Protein AF-A0A3D9KJ38-F1 (afdb_monomer)

Radius of gyration: 16.87 Å; Cα contacts (8 Å, |Δi|>4): 287; chains: 1; bounding box: 35×34×62 Å

Secondary structure (DSSP, 8-state):
-PPPPP-----S---GGGGTT-EEEEEEE-TTS-EEEEEESSPPPPBTTTBPPSEEEEEEEEEEEEE-SS-EEEEEEEEEEE---EEEEETTTEEEEE-S---EEETTEE---EEEEETT--EEEEE---S--------TTS--

Structure (mmCIF, N/CA/C/O backbone):
data_AF-A0A3D9KJ38-F1
#
_entry.id   AF-A0A3D9KJ38-F1
#
loop_
_atom_site.group_PDB
_atom_site.id
_atom_site.type_symbol
_atom_site.label_atom_id
_atom_site.label_alt_id
_atom_site.label_comp_id
_atom_site.label_asym_id
_atom_site.label_entity_id
_atom_site.label_seq_id
_atom_site.pdbx_PDB_ins_code
_atom_site.Cartn_x
_atom_site.Cartn_y
_atom_site.Cartn_z
_atom_site.occupancy
_atom_site.B_iso_or_equiv
_atom_site.auth_seq_id
_atom_site.auth_comp_id
_atom_site.auth_asym_id
_atom_site.auth_atom_id
_atom_site.pdbx_PDB_model_num
ATOM 1 N N . MET A 1 1 ? 17.747 0.664 42.914 1.00 55.97 1 MET A N 1
ATOM 2 C CA . MET A 1 1 ? 16.766 -0.398 42.591 1.00 55.97 1 MET A CA 1
ATOM 3 C C . MET A 1 1 ? 15.729 0.176 41.637 1.00 55.97 1 MET A C 1
ATOM 5 O O . MET A 1 1 ? 15.008 1.081 42.032 1.00 55.97 1 MET A O 1
ATOM 9 N N . THR A 1 2 ? 15.676 -0.284 40.387 1.00 69.00 2 THR A N 1
ATOM 10 C CA . THR A 1 2 ? 14.702 0.202 39.393 1.00 69.00 2 THR A CA 1
ATOM 11 C C . THR A 1 2 ? 13.384 -0.546 39.576 1.00 69.00 2 THR A C 1
ATOM 13 O O . THR A 1 2 ? 13.344 -1.774 39.477 1.00 69.00 2 THR A O 1
ATOM 16 N N . ARG A 1 3 ? 12.307 0.176 39.897 1.00 73.25 3 ARG A N 1
ATOM 17 C CA . ARG A 1 3 ? 10.971 -0.398 40.101 1.00 73.25 3 ARG A CA 1
ATOM 18 C C . ARG A 1 3 ? 10.436 -0.864 38.742 1.00 73.25 3 ARG A C 1
ATOM 20 O O . ARG A 1 3 ? 10.310 -0.058 37.827 1.00 73.25 3 ARG A O 1
ATOM 27 N N . LYS A 1 4 ? 10.168 -2.163 38.589 1.00 81.19 4 LYS A N 1
ATOM 28 C CA . LYS A 1 4 ? 9.555 -2.712 37.371 1.00 81.19 4 LYS A CA 1
ATOM 29 C C . LYS A 1 4 ? 8.036 -2.571 37.471 1.00 81.19 4 LYS A C 1
ATOM 31 O O . LYS A 1 4 ? 7.436 -3.150 38.374 1.00 81.19 4 LYS A O 1
ATOM 36 N N . THR A 1 5 ? 7.433 -1.836 36.542 1.00 87.00 5 THR A N 1
ATOM 37 C CA . THR A 1 5 ? 5.974 -1.744 36.381 1.00 87.00 5 THR A CA 1
ATOM 38 C C . THR A 1 5 ? 5.540 -2.717 35.292 1.00 87.00 5 THR A C 1
ATOM 40 O O . THR A 1 5 ? 6.113 -2.718 34.205 1.00 87.00 5 THR A O 1
ATOM 43 N N . LYS A 1 6 ? 4.545 -3.563 35.577 1.00 87.00 6 LYS A N 1
ATOM 44 C CA . LYS A 1 6 ? 3.894 -4.394 34.556 1.00 87.00 6 LYS A CA 1
ATOM 45 C C . LYS A 1 6 ? 2.734 -3.604 33.956 1.00 87.00 6 LYS A C 1
ATOM 47 O O . LYS A 1 6 ? 1.866 -3.160 34.700 1.00 87.00 6 LYS A O 1
ATOM 52 N N . ILE A 1 7 ? 2.729 -3.452 32.636 1.00 89.12 7 ILE A N 1
ATOM 53 C CA . ILE A 1 7 ? 1.637 -2.841 31.875 1.00 89.12 7 ILE A CA 1
ATOM 54 C C . ILE A 1 7 ? 0.975 -3.961 31.074 1.00 89.12 7 ILE A C 1
ATOM 56 O O . ILE A 1 7 ? 1.668 -4.711 30.386 1.00 89.12 7 ILE A O 1
ATOM 60 N N . LYS A 1 8 ? -0.346 -4.100 31.201 1.00 88.88 8 LYS A N 1
ATOM 61 C CA . LYS A 1 8 ? -1.138 -4.970 30.329 1.00 88.88 8 LYS A CA 1
ATOM 62 C C . LYS A 1 8 ? -1.483 -4.163 29.079 1.00 88.88 8 LYS A C 1
ATOM 64 O O . LYS A 1 8 ? -2.006 -3.061 29.206 1.00 88.88 8 LYS A O 1
ATOM 69 N N . ILE A 1 9 ? -1.139 -4.689 27.911 1.00 90.00 9 ILE A N 1
ATOM 70 C CA . ILE A 1 9 ? -1.467 -4.081 26.621 1.00 90.00 9 ILE A CA 1
ATOM 71 C C . ILE A 1 9 ? -2.603 -4.912 26.041 1.00 90.00 9 ILE A C 1
ATOM 73 O O . ILE A 1 9 ? -2.448 -6.123 25.887 1.00 90.00 9 ILE A O 1
ATOM 77 N N . GLU A 1 10 ? -3.732 -4.268 25.772 1.00 88.56 10 GLU A N 1
ATOM 78 C CA . GLU A 1 10 ? -4.819 -4.866 25.001 1.00 88.56 10 GLU A CA 1
ATOM 79 C C . GLU A 1 10 ? -4.607 -4.529 23.516 1.00 88.56 10 GLU A C 1
ATOM 81 O O . GLU A 1 10 ? -4.120 -3.434 23.208 1.00 88.56 10 GLU A O 1
ATOM 86 N N . PRO A 1 11 ? -4.918 -5.448 22.588 1.00 87.19 11 PRO A N 1
ATOM 87 C CA . PRO A 1 11 ? -4.849 -5.154 21.165 1.00 87.19 11 PRO A CA 1
ATOM 88 C C . PRO A 1 11 ? -5.878 -4.079 20.800 1.00 87.19 11 PRO A C 1
ATOM 90 O O . PRO A 1 11 ? -7.029 -4.149 21.219 1.00 87.19 11 PRO A O 1
ATOM 93 N N . TYR A 1 12 ? 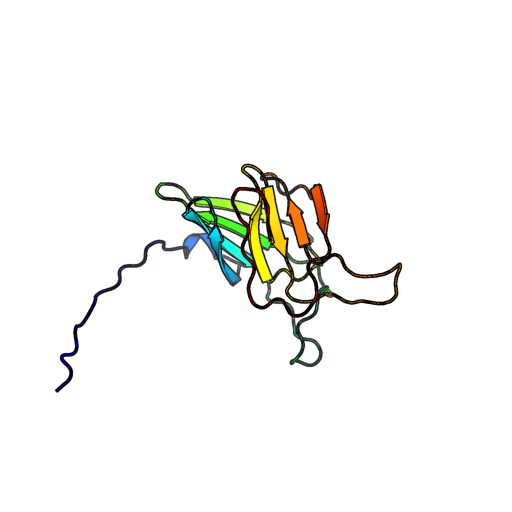-5.459 -3.098 20.000 1.00 85.81 12 TYR A N 1
ATOM 94 C CA . TYR A 1 12 ? -6.365 -2.081 19.461 1.00 85.81 12 TYR A CA 1
ATOM 95 C C . TYR A 1 12 ? -7.307 -2.664 18.397 1.00 85.81 12 TYR A C 1
ATOM 97 O O . TYR A 1 12 ? -8.487 -2.341 18.369 1.00 85.81 12 TYR A O 1
ATOM 105 N N . LEU A 1 13 ? -6.788 -3.557 17.546 1.00 89.56 13 LEU A N 1
ATOM 106 C CA . LEU A 1 13 ? -7.520 -4.177 16.445 1.00 89.56 13 LEU A CA 1
ATOM 107 C C . LEU A 1 13 ? -7.051 -5.623 16.244 1.00 89.56 13 LEU A C 1
ATOM 109 O O . LEU A 1 13 ? -5.845 -5.874 16.163 1.00 89.56 13 LEU A O 1
ATOM 113 N N . ASP A 1 14 ? -7.995 -6.558 16.124 1.00 91.69 14 ASP A N 1
ATOM 114 C CA . ASP A 1 14 ? -7.733 -7.921 15.654 1.00 91.69 14 ASP A CA 1
ATOM 115 C C . ASP A 1 14 ? -8.069 -8.020 14.161 1.00 91.69 14 ASP A C 1
ATOM 117 O O . ASP A 1 14 ? -9.219 -7.873 13.757 1.00 91.69 14 ASP A O 1
ATOM 121 N N . ILE A 1 15 ? -7.049 -8.265 13.336 1.00 93.75 15 ILE A N 1
ATOM 122 C CA . ILE A 1 15 ? -7.198 -8.374 11.880 1.00 93.75 15 ILE A CA 1
ATOM 123 C C . ILE A 1 15 ? -7.258 -9.824 11.379 1.00 93.75 15 ILE A C 1
ATOM 125 O O . ILE A 1 15 ? -7.099 -10.063 10.181 1.00 93.75 15 ILE A O 1
ATOM 129 N N . SER A 1 16 ? -7.413 -10.811 12.263 1.00 92.94 16 SER A N 1
ATOM 130 C CA . SER A 1 16 ? -7.310 -12.233 11.901 1.00 92.94 16 SER A CA 1
ATOM 131 C C . SER A 1 16 ? -8.274 -12.637 10.781 1.00 92.94 16 SER A C 1
ATOM 133 O O . SER A 1 16 ? -7.877 -13.361 9.868 1.00 92.94 16 SER A O 1
ATOM 135 N N . GLU A 1 17 ? -9.496 -12.102 10.786 1.00 93.12 17 GLU A N 1
ATOM 136 C CA . GLU A 1 17 ? -10.513 -12.364 9.756 1.00 93.12 17 GLU A CA 1
ATOM 137 C C . GLU A 1 17 ? -10.121 -11.798 8.379 1.00 93.12 17 GLU A C 1
ATOM 139 O O . GLU A 1 17 ? -10.397 -12.403 7.343 1.00 93.12 17 GLU A O 1
ATOM 144 N N . TYR A 1 18 ? -9.378 -10.691 8.360 1.00 93.50 18 TYR A N 1
ATOM 145 C CA . TYR A 1 18 ? -8.975 -9.980 7.144 1.00 93.50 18 TYR A CA 1
ATOM 146 C C . TYR A 1 18 ? -7.738 -10.584 6.461 1.00 93.50 18 TYR A C 1
ATOM 148 O O . TYR A 1 18 ? -7.431 -10.252 5.309 1.00 93.50 18 TYR A O 1
ATOM 156 N N . ARG A 1 19 ? -7.019 -11.474 7.159 1.00 94.00 19 ARG A N 1
ATOM 157 C CA . ARG A 1 19 ? -5.744 -12.067 6.718 1.00 94.00 19 ARG A CA 1
ATOM 158 C C . ARG A 1 19 ? -5.885 -13.343 5.894 1.00 94.00 19 ARG A C 1
ATOM 160 O O . ARG A 1 19 ? -4.868 -13.880 5.465 1.00 94.00 19 ARG A O 1
ATOM 167 N N . ASN A 1 20 ? -7.090 -13.868 5.682 1.00 93.06 20 ASN A N 1
ATOM 168 C CA . ASN A 1 20 ? -7.243 -15.138 4.974 1.00 93.06 20 ASN A CA 1
ATOM 169 C C . ASN A 1 20 ? -6.655 -15.067 3.552 1.00 93.06 20 ASN A C 1
ATOM 171 O O . ASN A 1 20 ? -7.139 -14.303 2.723 1.00 93.06 20 ASN A O 1
ATOM 175 N N . GLY A 1 21 ? -5.611 -15.857 3.284 1.00 95.50 21 GLY A N 1
ATOM 176 C CA . GLY A 1 21 ? -4.885 -15.845 2.010 1.00 95.50 21 GLY A CA 1
ATOM 177 C C . GLY A 1 21 ? -3.926 -14.664 1.815 1.00 95.50 21 GLY A C 1
ATOM 178 O O . GLY A 1 21 ? -3.421 -14.497 0.713 1.00 95.50 21 GLY A O 1
ATOM 179 N N . PHE A 1 22 ? -3.664 -13.859 2.852 1.00 97.94 22 PHE A N 1
ATOM 180 C CA . PHE A 1 22 ? -2.797 -12.682 2.786 1.00 97.94 22 PHE A CA 1
ATOM 181 C C . PHE A 1 22 ? -1.772 -12.634 3.932 1.00 97.94 22 PHE A C 1
ATOM 183 O O . PHE A 1 22 ? -2.013 -13.043 5.072 1.00 97.94 22 PHE A O 1
ATOM 190 N N . GLN A 1 23 ? -0.611 -12.058 3.641 1.00 97.56 23 GLN A N 1
ATOM 191 C CA . GLN A 1 23 ? 0.487 -11.819 4.569 1.00 97.56 23 GLN A CA 1
ATOM 192 C C . GLN A 1 23 ? 0.662 -10.317 4.787 1.00 97.56 23 GLN A C 1
ATOM 194 O O . GLN A 1 23 ? 0.620 -9.541 3.837 1.00 97.56 23 GLN A O 1
ATOM 199 N N . VAL A 1 24 ? 0.868 -9.901 6.040 1.00 97.38 24 VAL A N 1
ATOM 200 C CA . VAL A 1 24 ? 1.099 -8.490 6.377 1.00 97.38 24 VAL A CA 1
ATOM 201 C C . VAL A 1 24 ? 2.485 -8.075 5.891 1.00 97.38 24 VAL A C 1
ATOM 203 O O . VAL A 1 24 ? 3.482 -8.703 6.245 1.00 97.38 24 VAL A O 1
ATOM 206 N N . VAL A 1 25 ? 2.535 -7.003 5.105 1.00 97.12 25 VAL A N 1
ATOM 207 C CA . VAL A 1 25 ? 3.764 -6.378 4.605 1.00 97.12 25 VAL A CA 1
ATOM 208 C C . VAL A 1 25 ? 4.202 -5.258 5.540 1.00 97.12 25 VAL A C 1
ATOM 210 O O . VAL A 1 25 ? 5.353 -5.216 5.971 1.00 97.12 25 VAL A O 1
ATOM 213 N N . SER A 1 26 ? 3.282 -4.352 5.864 1.00 97.50 26 SER A N 1
ATOM 214 C CA . SER A 1 26 ? 3.540 -3.208 6.736 1.00 97.50 26 SER A CA 1
ATOM 215 C C . SER A 1 26 ? 2.250 -2.669 7.340 1.00 97.50 26 SER A C 1
ATOM 217 O O . SER A 1 26 ? 1.150 -2.965 6.875 1.00 97.50 26 SER A O 1
ATOM 219 N N . ALA A 1 27 ? 2.406 -1.881 8.398 1.00 96.81 27 ALA A N 1
ATOM 220 C CA . ALA A 1 27 ? 1.337 -1.115 9.010 1.00 96.81 27 ALA A CA 1
ATOM 221 C C . ALA A 1 27 ? 1.872 0.269 9.381 1.00 96.81 27 ALA A C 1
ATOM 223 O O . ALA A 1 27 ? 3.019 0.395 9.822 1.00 96.81 27 ALA A O 1
ATOM 224 N N . SER A 1 28 ? 1.051 1.296 9.214 1.00 96.12 28 SER A N 1
ATOM 225 C CA . SER A 1 28 ? 1.399 2.667 9.577 1.00 96.12 28 SER A CA 1
ATOM 226 C C . SER A 1 28 ? 0.167 3.478 9.946 1.00 96.12 28 SER A C 1
ATOM 228 O O . SER A 1 28 ? -0.934 3.170 9.503 1.00 96.12 28 SER A O 1
ATOM 230 N N . ILE A 1 29 ? 0.374 4.536 10.724 1.00 96.62 29 ILE A N 1
ATOM 231 C CA . ILE A 1 29 ? -0.668 5.504 11.069 1.00 96.62 29 ILE A CA 1
ATOM 232 C C . ILE A 1 29 ? -0.610 6.642 10.044 1.00 96.62 29 ILE A C 1
ATOM 234 O O . ILE A 1 29 ? 0.478 7.147 9.740 1.00 96.62 29 ILE A O 1
ATOM 238 N N . GLY A 1 30 ? -1.759 6.989 9.472 1.00 97.06 30 GLY A N 1
ATOM 239 C CA . GLY A 1 30 ? -1.913 8.107 8.546 1.00 97.06 30 GLY A CA 1
ATOM 240 C C . GLY A 1 30 ? -1.957 9.463 9.254 1.00 97.06 30 GLY A C 1
ATOM 241 O O . GLY A 1 30 ? -1.976 9.548 10.478 1.00 97.06 30 GLY A O 1
ATOM 242 N N . PHE A 1 31 ? -1.993 10.556 8.486 1.00 96.50 31 PHE A N 1
ATOM 243 C CA . PHE A 1 31 ? -2.189 11.904 9.050 1.00 96.50 31 PHE A CA 1
ATOM 244 C C . PHE A 1 31 ? -3.603 12.132 9.616 1.00 96.50 31 PHE A C 1
ATOM 246 O O . PHE A 1 31 ? -3.865 13.170 10.221 1.00 96.50 31 PHE A O 1
ATOM 253 N N . ASP A 1 32 ? -4.519 11.218 9.317 1.00 96.00 32 ASP A N 1
ATOM 254 C CA . ASP A 1 32 ? -5.934 11.188 9.676 1.00 96.00 32 ASP A CA 1
ATOM 255 C C . ASP A 1 32 ? -6.211 10.252 10.865 1.00 96.00 32 ASP A C 1
ATOM 257 O O . ASP A 1 32 ? -7.359 9.886 11.090 1.00 96.00 32 ASP A O 1
ATOM 261 N N . ASP A 1 33 ? -5.160 9.848 11.588 1.00 95.44 33 ASP A N 1
ATOM 262 C CA . ASP A 1 33 ? -5.179 8.943 12.746 1.00 95.44 33 ASP A CA 1
ATOM 263 C C . ASP A 1 33 ? -5.689 7.515 12.461 1.00 95.44 33 ASP A C 1
ATOM 265 O O . ASP A 1 33 ? -5.681 6.662 13.350 1.00 95.44 33 ASP A O 1
ATOM 269 N N . ASN A 1 34 ? -6.034 7.207 11.207 1.00 96.75 34 ASN A N 1
ATOM 270 C CA . ASN A 1 34 ? -6.395 5.861 10.779 1.00 96.75 34 ASN A CA 1
ATOM 271 C C . ASN A 1 34 ? -5.146 4.980 10.621 1.00 96.75 34 ASN A C 1
ATOM 273 O O . ASN A 1 34 ? -4.056 5.435 10.252 1.00 96.75 34 ASN A O 1
ATOM 277 N N . ILE A 1 35 ? -5.314 3.682 10.857 1.00 97.62 35 ILE A N 1
ATOM 278 C CA . ILE A 1 35 ? -4.282 2.669 10.643 1.00 97.62 35 ILE A CA 1
ATOM 279 C C . ILE A 1 35 ? -4.430 2.113 9.229 1.00 97.62 35 ILE A C 1
ATOM 281 O O . ILE A 1 35 ? -5.476 1.582 8.865 1.00 97.62 35 ILE A O 1
ATOM 285 N N . TYR A 1 36 ? -3.350 2.172 8.458 1.00 98.00 36 TYR A N 1
ATOM 286 C CA . TYR A 1 36 ? -3.256 1.608 7.117 1.00 98.00 36 TYR A CA 1
ATOM 287 C C . TYR A 1 36 ? -2.352 0.385 7.150 1.00 98.00 36 TYR A C 1
ATOM 289 O O . TYR A 1 36 ? -1.194 0.470 7.570 1.00 98.00 36 TYR A O 1
ATOM 297 N N . ILE A 1 37 ? -2.874 -0.756 6.711 1.00 98.31 37 ILE A N 1
ATOM 298 C CA . ILE A 1 37 ? -2.172 -2.039 6.724 1.00 98.31 37 ILE A CA 1
ATOM 299 C C . ILE A 1 37 ? -2.089 -2.543 5.292 1.00 98.31 37 ILE A C 1
ATOM 301 O O . ILE A 1 37 ? -3.107 -2.744 4.632 1.00 98.31 37 ILE A O 1
ATOM 305 N N . LEU A 1 38 ? -0.867 -2.762 4.820 1.00 98.56 38 LEU A N 1
ATOM 306 C CA . LEU A 1 38 ? -0.608 -3.361 3.521 1.00 98.56 38 LEU A CA 1
ATOM 307 C C . LEU A 1 38 ? -0.445 -4.866 3.692 1.00 98.56 38 LEU A C 1
ATOM 309 O O . LEU A 1 38 ? 0.385 -5.325 4.482 1.00 98.56 38 LEU A O 1
ATOM 313 N N . LEU A 1 39 ? -1.196 -5.635 2.915 1.00 98.50 39 LEU A N 1
ATOM 314 C CA . LEU A 1 39 ? -1.061 -7.077 2.817 1.00 98.50 39 LEU A CA 1
ATOM 315 C C . LEU A 1 39 ? -0.859 -7.509 1.365 1.00 98.50 39 LEU A C 1
ATOM 317 O O . LEU A 1 39 ? -1.241 -6.800 0.435 1.00 98.50 39 LEU A O 1
ATOM 321 N N . ILE A 1 40 ? -0.281 -8.691 1.183 1.00 98.31 40 ILE A N 1
ATOM 322 C CA . ILE A 1 40 ? -0.030 -9.319 -0.118 1.00 98.31 40 ILE A CA 1
ATOM 323 C C . ILE A 1 40 ? -0.391 -10.804 -0.068 1.00 98.31 40 ILE A C 1
ATOM 325 O O . ILE A 1 40 ? -0.241 -11.432 0.978 1.00 98.31 40 ILE A O 1
ATOM 329 N N . ASP A 1 41 ? -0.872 -11.361 -1.173 1.00 97.56 41 ASP A N 1
ATOM 330 C CA . ASP A 1 41 ? -1.180 -12.792 -1.295 1.00 97.56 41 ASP A CA 1
ATOM 331 C C . ASP A 1 41 ? 0.046 -13.695 -1.048 1.00 97.56 41 ASP A C 1
ATOM 333 O O . ASP A 1 41 ? -0.010 -14.666 -0.290 1.00 97.56 41 ASP A O 1
ATOM 337 N N . GLU A 1 42 ? 1.190 -13.330 -1.616 1.00 95.62 42 GLU A N 1
ATOM 338 C CA . GLU A 1 42 ? 2.449 -14.055 -1.498 1.00 95.62 42 GLU A CA 1
ATOM 339 C C . GLU A 1 42 ? 3.630 -13.081 -1.417 1.00 95.62 42 GLU A C 1
ATOM 341 O O . GLU A 1 42 ? 3.807 -12.231 -2.285 1.00 95.62 42 GLU A O 1
ATOM 346 N N . ILE A 1 43 ? 4.471 -13.207 -0.385 1.00 91.81 43 ILE A N 1
ATOM 347 C CA . ILE A 1 43 ? 5.668 -12.366 -0.246 1.00 91.81 43 ILE A CA 1
ATOM 348 C C . ILE A 1 43 ? 6.657 -12.699 -1.375 1.00 91.81 43 ILE A C 1
ATOM 350 O O . ILE A 1 43 ? 7.130 -13.837 -1.440 1.00 91.81 43 ILE A O 1
ATOM 354 N N . PRO A 1 44 ? 7.034 -11.728 -2.230 1.00 90.94 44 PRO A N 1
ATOM 355 C CA . PRO A 1 44 ? 7.909 -12.005 -3.357 1.00 90.94 44 PRO A CA 1
ATOM 356 C C . PRO A 1 44 ? 9.303 -12.449 -2.907 1.00 90.94 44 PRO A C 1
ATOM 358 O O . PRO A 1 44 ? 9.888 -11.878 -1.981 1.00 90.94 44 PRO A O 1
ATOM 361 N N . GLU A 1 45 ? 9.883 -13.416 -3.621 1.00 86.06 45 GLU A N 1
ATOM 362 C CA . GLU A 1 45 ? 11.251 -13.864 -3.360 1.00 86.06 45 GLU A CA 1
ATOM 363 C C . GLU A 1 45 ? 12.265 -12.718 -3.490 1.00 86.06 45 GLU A C 1
ATOM 365 O O . GLU A 1 45 ? 12.134 -11.797 -4.303 1.00 86.06 45 GLU A O 1
ATOM 370 N N . ARG A 1 46 ? 13.328 -12.789 -2.692 1.00 84.75 46 ARG A N 1
ATOM 371 C CA . ARG A 1 46 ? 14.461 -11.870 -2.810 1.00 84.75 46 ARG A CA 1
ATOM 372 C C . ARG A 1 46 ? 15.387 -12.312 -3.940 1.00 84.75 46 ARG A C 1
ATOM 374 O O . ARG A 1 46 ? 15.633 -13.502 -4.122 1.00 84.75 46 ARG A O 1
ATOM 381 N N . ILE A 1 47 ? 15.990 -11.353 -4.636 1.00 79.12 47 ILE A N 1
ATOM 382 C CA . ILE A 1 47 ? 17.042 -11.612 -5.625 1.00 79.12 47 ILE A CA 1
ATOM 383 C C . ILE A 1 47 ? 18.215 -12.274 -4.899 1.00 79.12 47 ILE A C 1
ATOM 385 O O . ILE A 1 47 ? 18.762 -11.702 -3.952 1.00 79.12 47 ILE A O 1
ATOM 389 N N . ASN A 1 48 ? 18.569 -13.490 -5.324 1.00 79.19 48 ASN A N 1
ATOM 390 C CA . ASN A 1 48 ? 19.577 -14.341 -4.683 1.00 79.19 48 ASN A CA 1
ATOM 391 C C . ASN A 1 48 ? 19.361 -14.512 -3.162 1.00 79.19 48 ASN A C 1
ATOM 393 O O . ASN A 1 48 ? 20.320 -14.666 -2.410 1.00 79.19 48 ASN A O 1
ATOM 397 N N . GLY A 1 49 ? 18.113 -14.418 -2.687 1.00 76.88 49 GLY A N 1
ATOM 398 C CA . GLY A 1 49 ? 17.760 -14.528 -1.268 1.00 76.88 49 GLY A CA 1
ATOM 399 C C . GLY A 1 49 ? 18.075 -13.299 -0.400 1.00 76.88 49 GLY A C 1
ATOM 400 O O . GLY A 1 49 ? 17.644 -13.245 0.751 1.00 76.88 49 GLY A O 1
ATOM 401 N N . THR A 1 50 ? 18.767 -12.281 -0.918 1.00 68.38 50 THR A N 1
ATOM 402 C CA . THR A 1 50 ? 19.283 -11.166 -0.100 1.00 68.38 50 THR A CA 1
ATOM 403 C C . THR A 1 50 ? 18.695 -9.810 -0.468 1.00 68.38 50 THR A C 1
ATOM 405 O O . THR A 1 50 ? 18.371 -9.027 0.427 1.00 68.38 50 THR A O 1
ATOM 408 N N . SER A 1 51 ? 18.504 -9.526 -1.756 1.00 75.94 51 SER A N 1
ATOM 409 C CA . SER A 1 51 ? 18.086 -8.201 -2.218 1.00 75.94 51 SER A CA 1
ATOM 410 C C . SER A 1 51 ? 16.591 -8.130 -2.509 1.00 75.94 51 SER A C 1
ATOM 412 O O . SER A 1 51 ? 16.015 -8.980 -3.182 1.00 75.94 51 SER A O 1
ATOM 414 N N . VAL A 1 52 ? 15.957 -7.064 -2.032 1.00 80.31 52 VAL A N 1
ATOM 415 C CA . VAL A 1 52 ? 14.569 -6.736 -2.367 1.00 80.31 52 VAL A CA 1
ATOM 416 C C . VAL A 1 52 ? 14.480 -6.357 -3.848 1.00 80.31 52 VAL A C 1
ATOM 418 O O . VAL A 1 52 ? 15.236 -5.506 -4.317 1.00 80.31 52 VAL A O 1
ATOM 421 N N . GLN A 1 53 ? 13.556 -6.974 -4.582 1.00 85.38 53 GLN A N 1
ATOM 422 C CA . GLN A 1 53 ? 13.232 -6.581 -5.955 1.00 85.38 53 GLN A CA 1
ATOM 423 C C . GLN A 1 53 ? 12.240 -5.412 -5.968 1.00 85.38 53 GLN A C 1
ATOM 425 O O . GLN A 1 53 ? 11.337 -5.376 -5.135 1.00 85.38 53 GLN A O 1
ATOM 430 N N . SER A 1 54 ? 12.401 -4.471 -6.902 1.00 86.94 54 SER A N 1
ATOM 431 C CA . SER A 1 54 ? 11.451 -3.373 -7.141 1.00 86.94 54 SER A CA 1
ATOM 432 C C . SER A 1 54 ? 10.233 -3.829 -7.949 1.00 86.94 54 SER A C 1
ATOM 434 O O . SER A 1 54 ? 9.110 -3.452 -7.640 1.00 86.94 54 SER A O 1
ATOM 436 N N . ASN A 1 55 ? 10.447 -4.705 -8.932 1.00 90.12 55 ASN A N 1
ATOM 437 C CA . ASN A 1 55 ? 9.404 -5.383 -9.695 1.00 90.12 55 ASN A CA 1
ATOM 438 C C . ASN A 1 55 ? 9.499 -6.896 -9.503 1.00 90.12 55 ASN A C 1
ATOM 440 O O . ASN A 1 55 ? 10.600 -7.448 -9.488 1.00 90.12 55 ASN A O 1
ATOM 444 N N . THR A 1 56 ? 8.348 -7.550 -9.401 1.00 89.19 56 THR A N 1
ATOM 445 C CA . THR A 1 56 ? 8.191 -8.988 -9.202 1.00 89.19 56 THR A CA 1
ATOM 446 C C . THR A 1 56 ? 8.036 -9.721 -10.534 1.00 89.19 56 THR A C 1
ATOM 448 O O . THR A 1 56 ? 7.506 -9.198 -11.521 1.00 89.19 56 THR A O 1
ATOM 451 N N . LYS A 1 57 ? 8.504 -10.974 -10.582 1.00 86.56 57 LYS A N 1
ATOM 452 C CA . LYS A 1 57 ? 8.351 -11.837 -11.766 1.00 86.56 57 LYS A CA 1
ATOM 453 C C . LYS A 1 57 ? 6.880 -12.173 -12.037 1.00 86.56 57 LYS A C 1
ATOM 455 O O . LYS A 1 57 ? 6.425 -12.097 -13.181 1.00 86.56 57 LYS A O 1
ATOM 460 N N . ASN A 1 58 ? 6.152 -12.522 -10.982 1.00 91.06 58 ASN A N 1
ATOM 461 C CA . ASN A 1 58 ? 4.723 -12.814 -11.019 1.00 91.06 58 ASN A CA 1
ATOM 462 C C . ASN A 1 58 ? 3.941 -11.585 -10.561 1.00 91.06 58 ASN A C 1
ATOM 464 O O . ASN A 1 58 ? 4.468 -10.760 -9.820 1.00 91.06 58 ASN A O 1
ATOM 468 N N . ALA A 1 59 ? 2.713 -11.438 -11.046 1.00 95.31 59 ALA A N 1
ATOM 469 C CA . ALA A 1 59 ? 1.827 -10.410 -10.528 1.00 95.31 59 ALA A CA 1
ATOM 470 C C . ALA A 1 59 ? 1.186 -10.901 -9.225 1.00 95.31 59 ALA A C 1
ATOM 472 O O . ALA A 1 59 ? 0.894 -12.089 -9.105 1.00 95.31 59 ALA A O 1
ATOM 473 N N . HIS A 1 60 ? 0.962 -9.980 -8.299 1.00 96.88 60 HIS A N 1
ATOM 474 C CA . HIS A 1 60 ? 0.424 -10.234 -6.970 1.00 96.88 60 HIS A CA 1
ATOM 475 C C . HIS A 1 60 ? -0.857 -9.440 -6.741 1.00 96.88 60 HIS A C 1
ATOM 477 O O . HIS A 1 60 ? -1.103 -8.412 -7.386 1.00 96.88 60 HIS A O 1
ATOM 483 N N . THR A 1 61 ? -1.663 -9.912 -5.802 1.00 98.06 61 THR A N 1
ATOM 484 C CA . THR A 1 61 ? -2.799 -9.172 -5.262 1.00 98.06 61 THR A CA 1
ATOM 485 C C . THR A 1 61 ? -2.385 -8.525 -3.952 1.00 98.06 61 THR A C 1
ATOM 487 O O . THR A 1 61 ? -1.991 -9.208 -3.006 1.00 98.06 61 THR A O 1
ATOM 490 N N . TYR A 1 62 ? -2.508 -7.204 -3.887 1.00 98.44 62 TYR A N 1
ATOM 491 C CA . TYR A 1 62 ? -2.377 -6.471 -2.635 1.00 98.44 62 TYR A CA 1
ATOM 492 C C . TYR A 1 62 ? -3.751 -6.213 -2.032 1.00 98.44 62 TYR A C 1
ATOM 494 O O . TYR A 1 62 ? -4.726 -5.985 -2.748 1.00 98.44 62 TYR A O 1
ATOM 502 N N . LYS A 1 63 ? -3.808 -6.216 -0.705 1.00 98.50 63 LYS A N 1
ATOM 503 C CA . LYS A 1 63 ? -4.950 -5.746 0.070 1.00 98.50 63 LYS A CA 1
ATOM 504 C C . LYS A 1 63 ? -4.495 -4.574 0.927 1.00 98.50 63 LYS A C 1
ATOM 506 O O . LYS A 1 63 ? -3.493 -4.686 1.630 1.00 98.50 63 LYS A O 1
ATOM 511 N N . VAL A 1 64 ? -5.229 -3.473 0.883 1.00 98.50 64 VAL A N 1
ATOM 512 C CA . VAL A 1 64 ? -5.087 -2.378 1.842 1.00 98.50 64 VAL A CA 1
ATOM 513 C C . VAL A 1 64 ? -6.252 -2.460 2.811 1.00 98.50 64 VAL A C 1
ATOM 515 O O . VAL A 1 64 ? -7.403 -2.432 2.382 1.00 98.50 64 VAL A O 1
ATOM 518 N N . LEU A 1 65 ? -5.949 -2.576 4.101 1.00 98.06 65 LEU A N 1
ATOM 519 C CA . LEU A 1 65 ? -6.930 -2.356 5.157 1.00 98.06 65 LEU A CA 1
ATOM 520 C C . LEU A 1 65 ? -6.762 -0.943 5.693 1.00 98.06 65 LEU A C 1
ATOM 522 O O . LEU A 1 65 ? -5.645 -0.558 6.046 1.00 98.06 65 LEU A O 1
ATOM 526 N N . THR A 1 66 ? -7.868 -0.221 5.804 1.00 97.62 66 THR A N 1
ATOM 527 C CA . THR A 1 66 ? -7.929 1.046 6.533 1.00 97.62 66 THR A CA 1
ATOM 528 C C . THR A 1 66 ? -8.816 0.840 7.745 1.00 97.62 66 THR A C 1
ATOM 530 O O . THR A 1 66 ? -9.987 0.497 7.596 1.00 97.62 66 THR A O 1
ATOM 533 N N . ALA A 1 67 ? -8.264 1.031 8.936 1.00 97.06 67 ALA A N 1
ATOM 534 C CA . ALA A 1 67 ? -8.991 0.911 10.188 1.00 97.06 67 ALA A CA 1
ATOM 535 C C . ALA A 1 67 ? -9.023 2.257 10.910 1.00 97.06 67 ALA A C 1
ATOM 537 O O . ALA A 1 67 ? -7.971 2.810 11.238 1.00 97.06 67 ALA A O 1
ATOM 538 N N . GLY A 1 68 ? -10.229 2.761 11.141 1.00 94.69 68 GLY A N 1
ATOM 539 C CA . GLY A 1 68 ? -10.484 3.885 12.034 1.00 94.69 68 GLY A CA 1
ATOM 540 C C . GLY A 1 68 ? -11.106 3.416 13.345 1.00 94.69 68 GLY A C 1
ATOM 541 O O . GLY A 1 68 ? -11.118 2.225 13.645 1.00 94.69 68 GLY A O 1
ATOM 542 N N . GLU A 1 69 ? -11.649 4.359 14.113 1.00 90.75 69 GLU A N 1
ATOM 543 C CA . GLU A 1 69 ? -12.240 4.087 15.432 1.00 90.75 69 GLU A CA 1
ATOM 544 C C . GLU A 1 69 ? -13.403 3.080 15.373 1.00 90.75 69 GLU A C 1
ATOM 546 O O . GLU A 1 69 ? -13.416 2.117 16.135 1.00 90.75 69 GLU A O 1
ATOM 551 N N . ASP A 1 70 ? -14.320 3.255 14.416 1.00 92.12 70 ASP A N 1
ATOM 552 C CA . ASP A 1 70 ? -15.558 2.465 14.311 1.00 92.12 70 ASP A CA 1
ATOM 553 C C . ASP A 1 70 ? -15.697 1.709 12.978 1.00 92.12 70 ASP A C 1
ATOM 555 O O . ASP A 1 70 ? -16.777 1.219 12.635 1.00 92.12 70 ASP A O 1
ATOM 559 N N . PHE A 1 71 ? -14.632 1.635 12.176 1.00 93.94 71 PHE A N 1
ATOM 560 C CA . PHE A 1 71 ? -14.700 0.995 10.864 1.00 93.94 71 PHE A CA 1
ATOM 561 C C . PHE A 1 71 ? -13.407 0.293 10.469 1.00 93.94 71 PHE A C 1
ATOM 563 O O . PHE A 1 71 ? -12.306 0.703 10.832 1.00 93.94 71 PHE A O 1
ATOM 570 N N . VAL A 1 72 ? -13.566 -0.726 9.628 1.00 96.12 72 VAL A N 1
ATOM 571 C CA . VAL A 1 72 ? -12.492 -1.321 8.836 1.00 96.12 72 VAL A CA 1
ATOM 572 C C . VAL A 1 72 ? -12.986 -1.414 7.398 1.00 96.12 72 VAL A C 1
ATOM 574 O O . VAL A 1 72 ? -14.080 -1.921 7.152 1.00 96.12 72 VAL A O 1
ATOM 577 N N . SER A 1 73 ? -12.207 -0.907 6.449 1.00 95.81 73 SER A N 1
ATOM 578 C CA . SER A 1 73 ? -12.471 -1.051 5.018 1.00 95.81 73 SER A CA 1
ATOM 579 C C . SER A 1 73 ? -11.350 -1.822 4.331 1.00 95.81 73 SER A C 1
ATOM 581 O O . SER A 1 73 ? -10.207 -1.832 4.791 1.00 95.81 73 SER A O 1
ATOM 583 N N . GLU A 1 74 ? -11.692 -2.481 3.224 1.00 97.06 74 GLU A N 1
ATOM 584 C CA . GLU A 1 74 ? -10.753 -3.250 2.414 1.00 97.06 74 GLU A CA 1
ATOM 585 C C . GLU A 1 74 ? -10.730 -2.719 0.983 1.00 97.06 74 GLU A C 1
ATOM 587 O O . GLU A 1 74 ? -11.780 -2.523 0.372 1.00 97.06 74 GLU A O 1
ATOM 592 N N . LEU A 1 75 ? -9.530 -2.576 0.426 1.00 98.06 75 LEU A N 1
ATOM 593 C CA . LEU A 1 75 ? -9.317 -2.354 -0.999 1.00 98.06 75 LEU A CA 1
ATOM 594 C C . LEU A 1 75 ? -8.403 -3.442 -1.561 1.00 98.06 75 LEU A C 1
ATOM 596 O O . LEU A 1 75 ? -7.302 -3.660 -1.053 1.00 98.06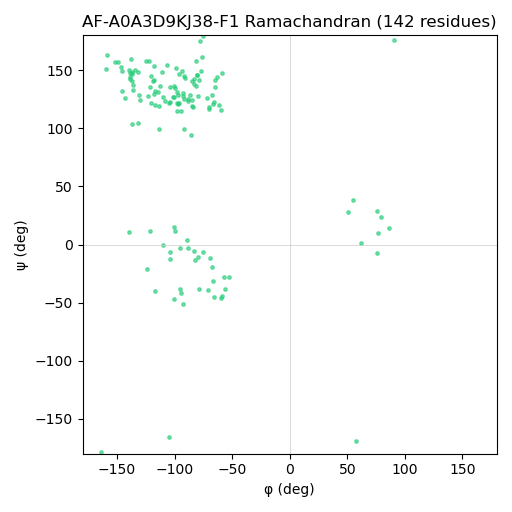 75 LEU A O 1
ATOM 600 N N . LEU A 1 76 ? -8.841 -4.103 -2.634 1.00 98.19 76 LEU A N 1
ATOM 601 C CA . LEU A 1 76 ? -8.053 -5.100 -3.355 1.00 98.19 76 LEU A CA 1
ATOM 602 C C . LEU A 1 76 ? -7.453 -4.501 -4.627 1.00 98.19 76 LEU A C 1
ATOM 604 O O . LEU A 1 76 ? -8.162 -3.972 -5.478 1.00 98.19 76 LEU A O 1
ATOM 608 N N . LEU A 1 77 ? -6.139 -4.647 -4.775 1.00 98.31 77 LEU A N 1
ATOM 609 C CA . LEU A 1 77 ? -5.374 -4.223 -5.941 1.00 98.31 77 LEU A CA 1
ATOM 610 C C . LEU A 1 77 ? -4.832 -5.464 -6.645 1.00 98.31 77 LEU A C 1
ATOM 612 O O . LEU A 1 77 ? -3.830 -6.052 -6.234 1.00 98.31 77 LEU A O 1
ATOM 616 N N . TYR A 1 78 ? -5.511 -5.872 -7.711 1.00 97.31 78 TYR A N 1
ATOM 617 C CA . TYR A 1 78 ? -5.164 -7.071 -8.468 1.00 97.31 78 TYR A CA 1
ATOM 618 C C . TYR A 1 78 ? -4.026 -6.825 -9.460 1.00 97.31 78 TYR A C 1
ATOM 620 O O . TYR A 1 78 ? -3.816 -5.705 -9.930 1.00 97.31 78 TYR A O 1
ATOM 628 N N . ASN A 1 79 ? -3.343 -7.906 -9.844 1.00 96.38 79 ASN A N 1
ATOM 629 C CA . ASN A 1 79 ? -2.381 -7.938 -10.950 1.00 96.38 79 ASN A CA 1
ATOM 630 C C . ASN A 1 79 ? -1.249 -6.892 -10.833 1.00 96.38 79 ASN A C 1
ATOM 632 O O . ASN A 1 79 ? -0.812 -6.302 -11.824 1.00 96.38 79 ASN A O 1
ATOM 636 N N . GLN A 1 80 ? -0.760 -6.658 -9.616 1.00 97.00 80 GLN A N 1
ATOM 637 C CA . GLN A 1 80 ? 0.312 -5.707 -9.344 1.00 97.00 80 GLN A CA 1
ATOM 638 C C . GLN A 1 80 ? 1.677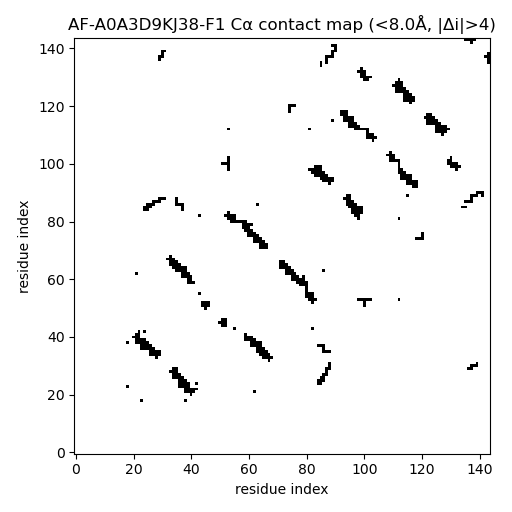 -6.372 -9.517 1.00 97.00 80 GLN A C 1
ATOM 640 O O . GLN A 1 80 ? 1.944 -7.427 -8.949 1.00 97.00 80 GLN A O 1
ATOM 645 N N . ARG A 1 81 ? 2.562 -5.751 -10.300 1.00 95.38 81 ARG A N 1
ATOM 646 C CA . ARG A 1 81 ? 3.944 -6.233 -10.506 1.00 95.38 81 ARG A CA 1
ATOM 647 C C . ARG A 1 81 ? 4.990 -5.437 -9.740 1.00 95.38 81 ARG A C 1
ATOM 649 O O . ARG A 1 81 ? 6.141 -5.851 -9.673 1.00 95.38 81 ARG A O 1
ATOM 656 N N . PHE A 1 82 ? 4.612 -4.290 -9.192 1.00 96.00 82 PHE A N 1
ATOM 657 C CA . PHE A 1 82 ? 5.518 -3.515 -8.365 1.00 96.00 82 PHE A CA 1
ATOM 658 C C . PHE A 1 82 ? 5.506 -4.072 -6.941 1.00 96.00 82 PHE A C 1
ATOM 660 O O . PHE A 1 82 ? 4.447 -4.401 -6.413 1.00 96.00 82 PHE A O 1
ATOM 667 N N . ASN A 1 83 ? 6.679 -4.179 -6.324 1.00 96.56 83 ASN A N 1
ATOM 668 C CA . ASN A 1 83 ? 6.810 -4.680 -4.964 1.00 96.56 83 ASN A CA 1
ATOM 669 C C . ASN A 1 83 ? 6.616 -3.532 -3.961 1.00 96.56 83 ASN A C 1
ATOM 671 O O . ASN A 1 83 ? 7.555 -2.787 -3.648 1.00 96.56 83 ASN A O 1
ATOM 675 N N . TYR A 1 84 ? 5.390 -3.361 -3.479 1.00 97.88 84 TYR A N 1
ATOM 676 C CA . TYR A 1 84 ? 5.052 -2.351 -2.480 1.00 97.88 84 TYR A CA 1
ATOM 677 C C . TYR A 1 84 ? 5.457 -2.792 -1.075 1.00 97.88 84 TYR A C 1
ATOM 679 O O . TYR A 1 84 ? 5.325 -3.953 -0.700 1.00 97.88 84 TYR A O 1
ATOM 687 N N . HIS A 1 85 ? 5.946 -1.827 -0.307 1.00 97.62 85 HIS A N 1
ATOM 688 C CA . HIS A 1 85 ? 6.438 -1.985 1.060 1.00 97.62 85 HIS A CA 1
ATOM 689 C C . HIS A 1 85 ? 5.721 -1.047 2.033 1.00 97.62 85 HIS A C 1
ATOM 691 O O . HIS A 1 85 ? 5.709 -1.302 3.234 1.00 97.62 85 HIS A O 1
ATOM 697 N N . PHE A 1 86 ? 5.120 0.027 1.524 1.00 98.38 86 PHE A N 1
ATOM 698 C CA . PHE A 1 86 ? 4.486 1.073 2.315 1.00 98.38 86 PHE A CA 1
ATOM 699 C C . PHE A 1 86 ? 3.121 1.420 1.736 1.00 98.38 86 PHE A C 1
ATOM 701 O O . PHE A 1 86 ? 2.929 1.358 0.518 1.00 98.38 86 PHE A O 1
ATOM 708 N N . VAL A 1 87 ? 2.216 1.836 2.617 1.00 98.50 87 VAL A N 1
ATOM 709 C CA . VAL A 1 87 ? 0.920 2.421 2.281 1.00 98.50 87 VAL A CA 1
ATOM 710 C C . VAL A 1 87 ? 0.680 3.629 3.180 1.00 98.50 87 VAL A C 1
ATOM 712 O O . VAL A 1 87 ? 0.978 3.578 4.369 1.00 98.50 87 VAL A O 1
ATOM 715 N N . GLN A 1 88 ? 0.176 4.720 2.620 1.00 98.25 88 GLN A N 1
ATOM 716 C CA . GLN A 1 88 ? -0.191 5.927 3.356 1.00 98.25 88 GLN A CA 1
ATOM 717 C C . GLN A 1 88 ? -1.415 6.578 2.701 1.00 98.25 88 GLN A C 1
ATOM 719 O O . GLN A 1 88 ? -1.548 6.495 1.473 1.00 98.25 88 GLN A O 1
ATOM 724 N N . PRO A 1 89 ? -2.278 7.271 3.462 1.00 97.94 89 PRO A N 1
ATOM 725 C CA . PRO A 1 89 ? -3.262 8.151 2.856 1.00 97.94 89 PRO A CA 1
ATOM 726 C C . PRO A 1 89 ? -2.546 9.277 2.124 1.00 97.94 89 PRO A C 1
ATOM 728 O O . PRO A 1 89 ? -1.513 9.780 2.568 1.00 97.94 89 PRO A O 1
ATOM 731 N N . PHE A 1 90 ? -3.100 9.697 0.999 1.00 97.25 90 PHE A N 1
ATOM 732 C CA . PHE A 1 90 ? -2.582 10.819 0.242 1.00 97.25 90 PHE A CA 1
ATOM 733 C C . PHE A 1 90 ? -3.730 11.752 -0.096 1.00 97.25 90 PHE A C 1
ATOM 735 O O . PHE A 1 90 ? -4.528 11.469 -0.983 1.00 97.25 90 PHE A O 1
ATOM 742 N N . GLN A 1 91 ? -3.804 12.884 0.606 1.00 90.00 91 GLN A N 1
ATOM 743 C CA . GLN A 1 91 ? -5.022 13.702 0.614 1.00 90.00 91 GLN A CA 1
ATOM 744 C C . GLN A 1 91 ? -6.226 12.868 1.108 1.00 90.00 91 GLN A C 1
ATOM 746 O O . GLN A 1 91 ? -6.054 11.789 1.667 1.00 90.00 91 GLN A O 1
ATOM 751 N N . ASN A 1 92 ? -7.446 13.384 0.974 1.00 85.56 92 ASN A N 1
ATOM 752 C CA . ASN A 1 92 ? -8.616 12.781 1.624 1.00 85.56 92 ASN A CA 1
ATOM 753 C C . ASN A 1 92 ? -9.192 11.557 0.886 1.00 85.56 92 ASN A C 1
ATOM 755 O O . ASN A 1 92 ? -10.086 10.907 1.413 1.00 85.56 92 ASN A O 1
ATOM 759 N N . ASP A 1 93 ? -8.752 11.283 -0.341 1.00 91.31 93 ASP A N 1
ATOM 760 C CA . ASP A 1 93 ? -9.455 10.406 -1.286 1.00 91.31 93 ASP A CA 1
ATOM 761 C C . ASP A 1 93 ? -8.522 9.483 -2.086 1.00 91.31 93 ASP A C 1
ATOM 763 O O . ASP A 1 93 ? -8.945 8.878 -3.071 1.00 91.31 93 ASP A O 1
ATOM 767 N N . LYS A 1 94 ? -7.241 9.394 -1.707 1.00 97.12 94 LYS A N 1
ATOM 768 C CA . LYS A 1 94 ? -6.254 8.567 -2.412 1.00 97.12 94 LYS A CA 1
ATOM 769 C C . LYS A 1 94 ? -5.356 7.827 -1.440 1.00 97.12 94 LYS A C 1
ATOM 771 O O . LYS A 1 94 ? -5.152 8.234 -0.297 1.00 97.12 94 LYS A O 1
ATOM 776 N N . LEU A 1 95 ? -4.750 6.769 -1.953 1.00 98.19 95 LEU A N 1
ATOM 777 C CA . LEU A 1 95 ? -3.734 5.981 -1.276 1.00 98.19 95 LEU A CA 1
ATOM 778 C C . LEU A 1 95 ? -2.425 6.068 -2.048 1.00 98.19 95 LEU A C 1
ATOM 780 O O . LEU A 1 95 ? -2.395 5.858 -3.260 1.00 98.19 95 LEU A O 1
ATOM 784 N N . LEU A 1 96 ? -1.334 6.342 -1.340 1.00 98.38 96 LEU A N 1
ATOM 785 C CA . LEU A 1 96 ? 0.017 6.179 -1.854 1.00 98.38 96 LEU A CA 1
ATOM 786 C C . LEU A 1 96 ? 0.538 4.808 -1.440 1.00 98.38 96 LEU A C 1
ATOM 788 O O . LEU A 1 96 ? 0.770 4.562 -0.257 1.00 98.38 96 LEU A O 1
ATOM 792 N N . LEU A 1 97 ? 0.782 3.943 -2.419 1.00 98.56 97 LEU A N 1
ATOM 793 C CA . LEU A 1 97 ? 1.574 2.734 -2.232 1.00 98.56 97 LEU A CA 1
ATOM 794 C C . LEU A 1 97 ? 2.978 2.977 -2.766 1.00 98.56 97 LEU A C 1
ATOM 796 O O . LEU A 1 97 ? 3.154 3.537 -3.849 1.00 98.56 97 LEU A O 1
ATOM 800 N N . ALA A 1 98 ? 3.986 2.544 -2.017 1.00 98.25 98 ALA A N 1
ATOM 801 C CA . ALA A 1 98 ? 5.372 2.749 -2.406 1.00 98.25 98 ALA A CA 1
ATOM 802 C C . ALA A 1 98 ? 6.230 1.509 -2.187 1.00 98.25 98 ALA A C 1
ATOM 804 O O . ALA A 1 98 ? 6.100 0.818 -1.177 1.00 98.25 98 ALA A O 1
ATOM 805 N N . GLY A 1 99 ? 7.144 1.240 -3.117 1.00 97.31 99 GLY A N 1
ATOM 806 C CA . GLY A 1 99 ? 8.219 0.275 -2.904 1.00 97.31 99 GLY A CA 1
ATOM 807 C C . GLY A 1 99 ? 9.477 0.936 -2.351 1.00 97.31 99 GLY A C 1
ATOM 808 O O . GLY A 1 99 ? 9.837 2.045 -2.741 1.00 97.31 99 GLY A O 1
ATOM 809 N N . ALA A 1 100 ? 10.191 0.218 -1.482 1.00 95.69 100 ALA A N 1
ATOM 810 C CA . ALA A 1 100 ? 11.453 0.679 -0.902 1.00 95.69 100 ALA A CA 1
ATOM 811 C C . ALA A 1 100 ? 12.594 0.797 -1.920 1.00 95.69 100 ALA A C 1
ATOM 813 O O . ALA A 1 100 ? 13.602 1.455 -1.652 1.00 95.69 100 ALA A O 1
ATOM 814 N N . ARG A 1 101 ? 12.451 0.122 -3.066 1.00 94.69 101 ARG A N 1
ATOM 815 C CA . ARG A 1 101 ? 13.466 0.038 -4.109 1.00 94.69 101 ARG A CA 1
ATOM 816 C C . ARG A 1 101 ? 12.975 0.593 -5.435 1.00 94.69 101 ARG A C 1
ATOM 818 O O . ARG A 1 101 ? 11.822 0.383 -5.808 1.00 94.69 101 ARG A O 1
ATOM 825 N N . THR A 1 102 ? 13.886 1.210 -6.172 1.00 93.69 102 THR A N 1
ATOM 826 C CA . THR A 1 102 ? 13.700 1.608 -7.568 1.00 93.69 102 THR A CA 1
ATOM 827 C C . THR A 1 102 ? 14.963 1.314 -8.371 1.00 93.69 102 THR A C 1
ATOM 829 O O . THR A 1 102 ? 16.078 1.368 -7.851 1.00 93.69 102 THR A O 1
ATOM 832 N N . ARG A 1 103 ? 14.808 0.981 -9.653 1.00 91.75 103 AR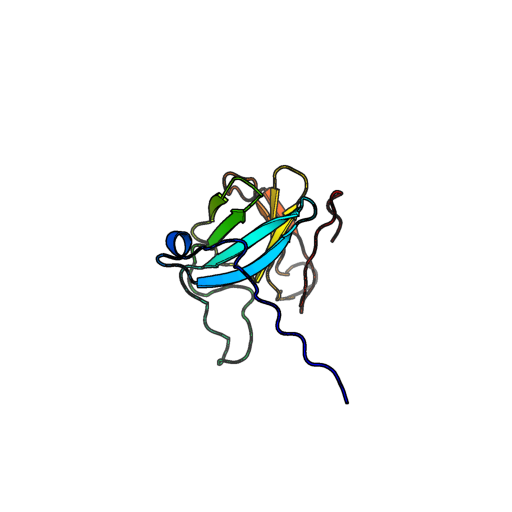G A N 1
ATOM 833 C CA . ARG A 1 103 ? 15.929 0.840 -10.585 1.00 91.75 103 ARG A CA 1
ATOM 834 C C . ARG A 1 103 ? 16.060 2.081 -11.452 1.00 91.75 103 ARG A C 1
ATOM 836 O O . ARG A 1 103 ? 15.128 2.477 -12.151 1.00 91.75 103 ARG A O 1
ATOM 843 N N . PHE A 1 104 ? 17.265 2.634 -11.460 1.00 92.00 104 PHE A N 1
ATOM 844 C CA . PHE A 1 104 ? 17.702 3.630 -12.426 1.00 92.00 104 PHE A CA 1
ATOM 845 C C . PHE A 1 104 ? 18.458 2.931 -13.559 1.00 92.00 104 PHE A C 1
ATOM 847 O O . PHE A 1 104 ? 19.450 2.248 -13.304 1.00 92.00 104 PHE A O 1
ATOM 854 N N . PHE A 1 105 ? 17.995 3.085 -14.800 1.00 91.31 105 PHE A N 1
ATOM 855 C CA . PHE A 1 105 ? 18.696 2.560 -15.976 1.00 91.31 105 PHE A CA 1
ATOM 856 C C . PHE A 1 105 ? 19.474 3.672 -16.681 1.00 91.31 105 PHE A C 1
ATOM 858 O O . PHE A 1 105 ? 20.638 3.481 -17.025 1.00 91.31 105 PHE A O 1
ATOM 865 N N . ASN A 1 106 ? 18.835 4.824 -16.896 1.00 92.81 106 ASN A N 1
ATOM 866 C CA . ASN A 1 106 ? 19.438 6.052 -17.413 1.00 92.81 106 ASN A CA 1
ATOM 867 C C . ASN A 1 106 ? 18.508 7.257 -17.149 1.00 92.81 106 ASN A C 1
ATOM 869 O O . ASN A 1 106 ? 17.443 7.102 -16.553 1.00 92.81 106 ASN A O 1
ATOM 873 N N . GLN A 1 107 ? 18.910 8.451 -17.601 1.00 90.75 107 GLN A N 1
ATOM 874 C CA . GLN A 1 107 ? 18.196 9.715 -17.358 1.00 90.75 107 GLN A CA 1
ATOM 875 C C . GLN A 1 107 ? 16.736 9.717 -17.839 1.00 90.75 107 GLN A C 1
ATOM 877 O O . GLN A 1 107 ? 15.910 10.381 -17.222 1.00 90.75 107 GLN A O 1
ATOM 882 N N . ASP A 1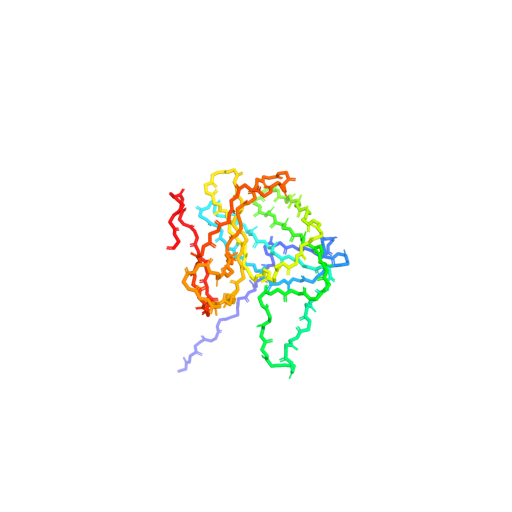 108 ? 16.409 8.926 -18.862 1.00 92.25 108 ASP A N 1
ATOM 883 C CA . ASP A 1 108 ? 15.064 8.846 -19.444 1.00 92.25 108 ASP A CA 1
ATOM 884 C C . ASP A 1 108 ? 14.311 7.572 -19.031 1.00 92.25 108 ASP A C 1
ATOM 886 O O . ASP A 1 108 ? 13.135 7.398 -19.352 1.00 92.25 108 ASP A O 1
ATOM 890 N N . LYS A 1 109 ? 14.981 6.646 -18.334 1.00 93.19 109 LYS A N 1
ATOM 891 C CA . LYS A 1 109 ? 14.433 5.337 -17.980 1.00 93.19 109 LYS A CA 1
ATOM 892 C C . LYS A 1 109 ? 14.774 4.971 -16.544 1.00 93.19 109 LYS A C 1
ATOM 894 O O . LYS A 1 109 ? 15.872 4.507 -16.229 1.00 93.19 109 LYS A O 1
ATOM 899 N N . TYR A 1 110 ? 13.776 5.103 -15.686 1.00 93.56 110 TYR A N 1
ATOM 900 C CA . TYR A 1 110 ? 13.828 4.724 -14.282 1.00 93.56 110 TYR A CA 1
ATOM 901 C C . TYR A 1 110 ? 12.442 4.293 -13.804 1.00 93.56 110 TYR A C 1
ATOM 903 O O . TYR A 1 110 ? 11.424 4.631 -14.408 1.00 93.56 110 TYR A O 1
ATOM 911 N N . GLU A 1 111 ? 12.399 3.498 -12.742 1.00 95.56 111 GLU A N 1
ATOM 912 C CA . GLU A 1 111 ? 11.140 3.036 -12.165 1.00 95.56 111 GLU A CA 1
ATOM 913 C C . GLU A 1 111 ? 10.530 4.105 -11.245 1.00 95.56 111 GLU A C 1
ATOM 915 O O . GLU A 1 111 ? 11.207 4.719 -10.419 1.00 95.56 111 GLU A O 1
ATOM 920 N N . LEU A 1 112 ? 9.218 4.302 -11.361 1.00 96.75 112 LEU A N 1
ATOM 921 C CA . LEU A 1 112 ? 8.446 5.175 -10.478 1.00 96.75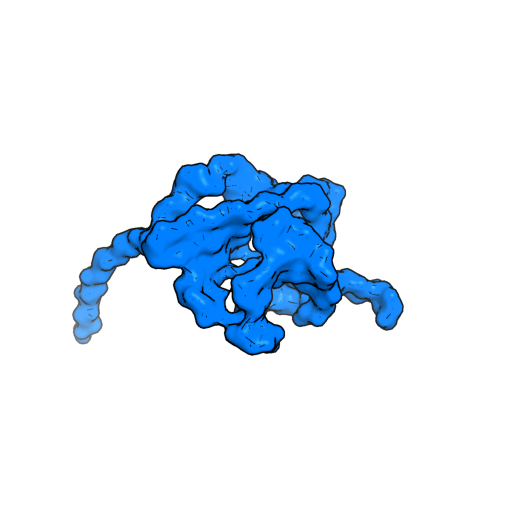 112 LEU A CA 1
ATOM 922 C C . LEU A 1 112 ? 7.898 4.335 -9.328 1.00 96.75 112 LEU A C 1
ATOM 924 O O . LEU A 1 112 ? 6.928 3.599 -9.505 1.00 96.75 112 LEU A O 1
ATOM 928 N N . ASN A 1 113 ? 8.557 4.379 -8.174 1.00 97.12 113 ASN A N 1
ATOM 929 C CA . ASN A 1 113 ? 8.265 3.487 -7.056 1.00 97.12 113 ASN A CA 1
ATOM 930 C C . ASN A 1 113 ? 7.110 3.924 -6.155 1.00 97.12 113 ASN A C 1
ATOM 932 O O . ASN A 1 113 ? 6.751 3.149 -5.275 1.00 97.12 113 ASN A O 1
ATOM 936 N N . GLY A 1 114 ? 6.527 5.104 -6.368 1.00 97.88 114 GLY A N 1
ATOM 937 C CA . GLY A 1 114 ? 5.279 5.537 -5.743 1.00 97.88 114 GLY A CA 1
ATOM 938 C C . GLY A 1 114 ? 4.106 5.464 -6.720 1.00 97.88 114 GLY A C 1
ATOM 939 O O . GLY A 1 114 ? 4.228 5.892 -7.870 1.00 97.88 114 GLY A O 1
ATOM 940 N N . LYS A 1 115 ? 2.969 4.946 -6.260 1.00 98.31 115 LYS A N 1
ATOM 941 C CA . LYS A 1 115 ? 1.726 4.792 -7.022 1.00 98.31 115 LYS A CA 1
ATOM 942 C C . LYS A 1 115 ? 0.567 5.367 -6.222 1.00 98.31 115 LYS A C 1
ATOM 944 O O . LYS A 1 115 ? 0.351 4.970 -5.080 1.00 98.31 115 LYS A O 1
ATOM 949 N N . LEU A 1 116 ? -0.155 6.302 -6.822 1.00 98.19 116 LEU A N 1
ATOM 950 C CA . LEU A 1 116 ? -1.357 6.892 -6.253 1.00 98.19 116 LEU A CA 1
ATOM 951 C C . LEU A 1 116 ? -2.577 6.184 -6.822 1.00 98.19 116 LEU A C 1
ATOM 953 O O . LEU A 1 116 ? -2.779 6.216 -8.036 1.00 98.19 116 LEU A O 1
ATOM 957 N N . PHE A 1 117 ? -3.378 5.591 -5.949 1.00 98.50 117 PHE A N 1
ATOM 958 C CA . PHE A 1 117 ? -4.651 4.962 -6.279 1.00 98.50 117 PHE A CA 1
ATOM 959 C C . PHE A 1 117 ? -5.804 5.771 -5.690 1.00 98.50 117 PHE A C 1
ATOM 961 O O . PHE A 1 117 ? -5.636 6.374 -4.629 1.00 98.50 117 PHE A O 1
ATOM 968 N N . ASP A 1 118 ? -6.960 5.785 -6.347 1.00 97.50 118 ASP A N 1
ATOM 969 C C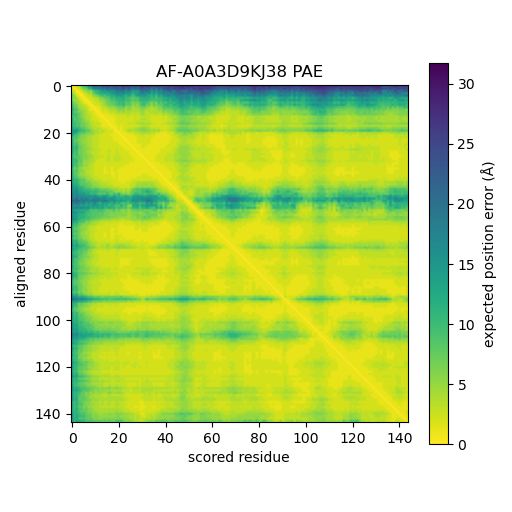A . ASP A 1 118 ? -8.204 6.154 -5.665 1.00 97.50 118 ASP A CA 1
ATOM 970 C C . ASP A 1 118 ? -8.696 5.014 -4.753 1.00 97.50 118 ASP A C 1
ATOM 972 O O . ASP A 1 118 ? -8.074 3.951 -4.646 1.00 97.50 118 ASP A O 1
ATOM 976 N N . LEU A 1 119 ? -9.815 5.251 -4.068 1.00 96.00 119 LEU A N 1
ATOM 977 C CA . LEU A 1 119 ? -10.418 4.281 -3.151 1.00 96.00 119 LEU A CA 1
ATOM 978 C C . LEU A 1 119 ? -11.150 3.128 -3.861 1.00 96.00 119 LEU A C 1
ATOM 980 O O . LEU A 1 119 ? -11.540 2.179 -3.186 1.00 96.00 119 LEU A O 1
ATOM 984 N N . ASP A 1 120 ? -11.284 3.176 -5.190 1.00 96.81 120 ASP A N 1
ATOM 985 C CA . ASP A 1 120 ? -11.800 2.081 -6.022 1.00 96.81 120 ASP A CA 1
ATOM 986 C C . ASP A 1 120 ? -10.659 1.219 -6.607 1.00 96.81 120 ASP A C 1
ATOM 988 O O . ASP A 1 120 ? -10.898 0.208 -7.273 1.00 96.81 120 ASP A O 1
ATOM 992 N N . GLY A 1 121 ? -9.400 1.590 -6.344 1.00 97.25 121 GLY A N 1
ATOM 993 C CA . GLY A 1 121 ? -8.210 0.863 -6.785 1.00 97.25 121 GLY A CA 1
ATOM 994 C C . GLY A 1 121 ? -7.728 1.229 -8.185 1.00 97.25 121 GLY A C 1
ATOM 995 O O . GLY A 1 121 ? -6.892 0.519 -8.755 1.00 97.25 121 GLY A O 1
ATOM 996 N N . VAL A 1 122 ? -8.208 2.337 -8.751 1.00 97.88 122 VAL A N 1
ATOM 997 C CA . VAL A 1 122 ? -7.739 2.855 -10.038 1.00 97.88 122 VAL A CA 1
ATOM 998 C C . VAL A 1 122 ? -6.426 3.603 -9.837 1.00 97.88 122 VAL A C 1
ATOM 1000 O O . VAL A 1 122 ? -6.318 4.508 -9.013 1.00 97.88 122 VAL A O 1
ATOM 1003 N N . LEU A 1 123 ? -5.408 3.244 -10.624 1.00 98.19 123 LEU A N 1
ATOM 1004 C CA . LEU A 1 123 ? -4.127 3.948 -10.639 1.00 98.19 123 LEU A CA 1
ATOM 1005 C C . LEU A 1 123 ? -4.296 5.336 -11.274 1.00 98.19 123 LEU A C 1
ATOM 1007 O O . LEU A 1 123 ? -4.579 5.452 -12.465 1.00 98.19 123 LEU A O 1
ATOM 1011 N N . LEU A 1 124 ? -4.056 6.384 -10.492 1.00 98.00 124 LEU A N 1
ATOM 1012 C CA . LEU A 1 124 ? -4.179 7.778 -10.915 1.00 98.00 124 LEU A CA 1
ATOM 1013 C C . LEU A 1 124 ? -2.851 8.361 -11.401 1.00 98.00 124 LEU A C 1
ATOM 1015 O O . LEU A 1 124 ? -2.818 9.143 -12.352 1.00 98.00 124 LEU A O 1
ATOM 1019 N N . LYS A 1 125 ? -1.752 8.050 -10.703 1.00 97.06 125 LYS A N 1
ATOM 1020 C CA . LYS A 1 125 ? -0.441 8.656 -10.968 1.00 97.06 125 LYS A CA 1
ATOM 1021 C C . LYS A 1 125 ? 0.707 7.816 -10.425 1.00 97.06 125 LYS A C 1
ATOM 1023 O O . LYS A 1 125 ? 0.587 7.163 -9.395 1.00 97.06 125 LYS A O 1
ATOM 1028 N N . GLU A 1 126 ? 1.854 7.922 -11.083 1.00 97.81 126 GLU A N 1
ATOM 1029 C CA . GLU A 1 126 ? 3.112 7.320 -10.656 1.00 97.81 126 GLU A CA 1
ATOM 1030 C C . GLU A 1 126 ? 4.151 8.418 -10.381 1.00 97.81 126 GLU A C 1
ATOM 1032 O O . GLU A 1 126 ? 4.193 9.433 -11.082 1.00 97.81 126 GLU A O 1
ATOM 1037 N N . ILE A 1 127 ? 4.971 8.241 -9.343 1.00 96.25 127 ILE A N 1
ATOM 1038 C CA . ILE A 1 127 ? 5.982 9.214 -8.905 1.00 96.25 127 ILE A CA 1
ATOM 1039 C C . ILE A 1 127 ? 7.283 8.522 -8.483 1.00 96.25 127 ILE A C 1
ATOM 1041 O O . ILE A 1 127 ? 7.277 7.384 -8.011 1.00 96.25 127 ILE A O 1
ATOM 1045 N N . LEU A 1 128 ? 8.411 9.216 -8.654 1.00 96.31 128 LEU A N 1
ATOM 1046 C CA . LEU A 1 128 ? 9.716 8.780 -8.157 1.00 96.31 128 LEU A CA 1
ATOM 1047 C C . LEU A 1 128 ? 9.906 9.290 -6.727 1.00 96.31 128 LEU A C 1
ATOM 1049 O O . LEU A 1 128 ? 9.851 10.497 -6.501 1.00 96.31 128 LEU A O 1
ATOM 1053 N N . LEU A 1 129 ? 10.167 8.379 -5.789 1.00 95.88 129 LEU A N 1
ATOM 1054 C CA . LEU A 1 129 ? 10.376 8.688 -4.367 1.00 95.88 129 LEU A CA 1
ATOM 1055 C C . LEU A 1 129 ? 11.829 8.490 -3.905 1.00 95.88 129 LEU A C 1
ATOM 1057 O O . LEU A 1 129 ? 12.146 8.726 -2.744 1.00 95.88 129 LEU A O 1
ATOM 1061 N N . GLY A 1 130 ? 12.714 8.060 -4.808 1.00 93.25 130 GLY A N 1
ATOM 1062 C CA . GLY A 1 130 ? 14.093 7.682 -4.490 1.00 93.25 130 GLY A CA 1
ATOM 1063 C C . GLY A 1 130 ? 14.246 6.196 -4.140 1.00 93.25 130 GLY A C 1
ATOM 1064 O O . GLY A 1 130 ? 13.268 5.451 -4.109 1.00 93.25 130 GLY A O 1
ATOM 1065 N N . ASP A 1 131 ? 15.488 5.754 -3.923 1.00 94.31 131 ASP A N 1
ATOM 1066 C CA . ASP A 1 131 ? 15.831 4.368 -3.564 1.00 94.31 131 ASP A CA 1
ATOM 1067 C C . ASP A 1 131 ? 16.230 4.247 -2.089 1.00 94.31 131 ASP A C 1
ATOM 1069 O O . ASP A 1 131 ? 16.736 5.195 -1.491 1.00 94.31 131 ASP A O 1
ATOM 1073 N N . GLY A 1 132 ? 16.050 3.057 -1.512 1.00 93.31 132 GLY A N 1
ATOM 1074 C CA . GLY A 1 132 ? 16.495 2.758 -0.152 1.00 93.31 132 GLY A CA 1
ATOM 1075 C C . GLY A 1 132 ? 15.600 3.362 0.926 1.00 93.31 132 GLY A C 1
ATOM 1076 O O . GLY A 1 132 ? 16.074 3.644 2.024 1.00 93.31 132 GLY A O 1
ATOM 1077 N N . ILE A 1 133 ? 14.313 3.546 0.623 1.00 95.44 133 ILE A N 1
ATOM 1078 C CA . ILE A 1 133 ? 13.334 4.088 1.568 1.00 95.44 133 ILE A CA 1
ATOM 1079 C C . ILE A 1 133 ? 13.165 3.097 2.721 1.00 95.44 133 ILE A C 1
ATOM 1081 O O . ILE A 1 133 ? 12.812 1.936 2.510 1.00 95.44 133 ILE A O 1
ATOM 1085 N N . GLN A 1 134 ? 13.416 3.566 3.942 1.00 95.00 134 GLN A N 1
ATOM 1086 C CA . GLN A 1 134 ? 13.205 2.787 5.162 1.00 95.00 134 GLN A CA 1
ATOM 1087 C C . GLN A 1 134 ? 11.844 3.080 5.799 1.00 95.00 134 GLN A C 1
ATOM 1089 O O . GLN A 1 134 ? 11.201 2.167 6.306 1.00 95.00 134 GLN A O 1
ATOM 1094 N N . ASN A 1 135 ? 11.421 4.346 5.770 1.00 94.38 135 ASN A N 1
ATOM 1095 C CA . ASN A 1 135 ? 10.151 4.821 6.306 1.00 94.38 135 ASN A CA 1
ATOM 1096 C C . ASN A 1 135 ? 9.534 5.812 5.318 1.00 94.38 135 ASN A C 1
ATOM 1098 O O . ASN A 1 135 ? 10.265 6.544 4.649 1.00 94.38 135 ASN A O 1
ATOM 1102 N N . LEU A 1 136 ? 8.206 5.847 5.262 1.00 96.44 136 LEU A N 1
ATOM 1103 C CA . LEU A 1 136 ? 7.435 6.780 4.451 1.00 96.44 136 LEU A CA 1
ATOM 1104 C C . LEU A 1 136 ? 6.282 7.317 5.294 1.00 96.44 136 LEU A C 1
ATOM 1106 O O . LEU A 1 136 ? 5.572 6.534 5.924 1.00 96.44 136 LEU A O 1
ATOM 1110 N N . GLN A 1 137 ? 6.085 8.630 5.276 1.00 96.94 137 GLN A N 1
ATOM 1111 C CA . GLN A 1 137 ? 4.946 9.272 5.914 1.00 96.94 137 GLN A CA 1
ATOM 1112 C C . GLN A 1 137 ? 4.416 10.375 5.008 1.00 96.94 137 GLN A C 1
ATOM 1114 O O . GLN A 1 137 ? 5.187 11.030 4.316 1.00 96.94 137 GLN A O 1
ATOM 1119 N N . VAL A 1 138 ? 3.100 10.559 4.998 1.00 97.25 138 VAL A N 1
ATOM 1120 C CA . VAL A 1 138 ? 2.448 11.594 4.196 1.00 97.25 138 VAL A CA 1
ATOM 1121 C C . VAL A 1 138 ? 1.806 12.601 5.137 1.00 97.25 138 VAL A C 1
ATOM 1123 O O . VAL A 1 138 ? 1.092 12.231 6.067 1.00 97.25 138 VAL A O 1
ATOM 1126 N N . SER A 1 139 ? 2.049 13.889 4.911 1.00 95.81 139 SER A N 1
ATOM 1127 C CA . SER A 1 139 ? 1.350 14.953 5.632 1.00 95.81 139 SER A CA 1
ATOM 1128 C C . SER A 1 139 ? -0.072 15.138 5.097 1.00 95.81 139 SER A C 1
ATOM 1130 O O . SER A 1 139 ? -0.366 14.815 3.947 1.00 95.81 139 SER A O 1
ATOM 1132 N N . LYS A 1 140 ? -0.945 15.786 5.877 1.00 94.38 140 LY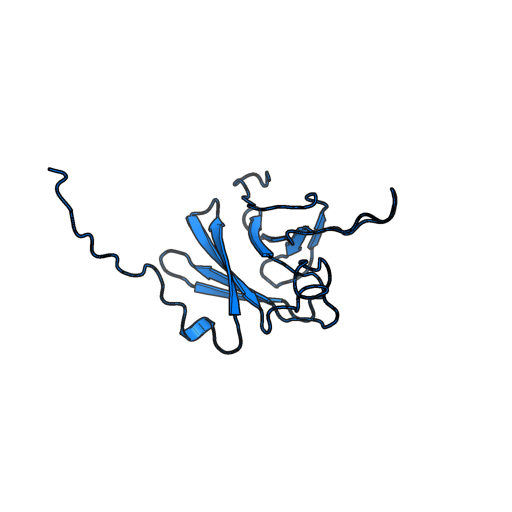S A N 1
ATOM 1133 C CA . LYS A 1 140 ? -2.304 16.155 5.435 1.00 94.38 140 LYS A CA 1
ATOM 1134 C C . LYS A 1 140 ? -2.337 16.939 4.112 1.00 94.38 140 LYS A C 1
ATOM 1136 O O . LYS A 1 140 ? -3.305 16.854 3.364 1.00 94.38 140 LYS A O 1
ATOM 1141 N N . ASN A 1 141 ? -1.272 17.683 3.803 1.00 93.31 141 ASN A N 1
ATOM 1142 C CA . ASN A 1 141 ? -1.157 18.477 2.577 1.00 93.31 141 ASN A CA 1
ATOM 1143 C C . ASN A 1 141 ? -0.536 17.694 1.401 1.00 93.31 141 ASN A C 1
ATOM 1145 O O . ASN A 1 141 ? -0.305 18.273 0.341 1.00 93.31 141 ASN A O 1
ATOM 1149 N N . GLY A 1 142 ? -0.250 16.398 1.571 1.00 91.31 142 GLY A N 1
ATOM 1150 C CA . GLY A 1 142 ? 0.364 15.548 0.546 1.00 91.31 142 GLY A CA 1
ATOM 1151 C C . GLY A 1 142 ? 1.879 15.724 0.408 1.00 91.31 142 GLY A C 1
ATOM 1152 O O . GLY A 1 142 ? 2.429 15.465 -0.660 1.00 91.31 142 GLY A O 1
ATOM 1153 N N . THR A 1 143 ? 2.558 16.200 1.455 1.00 93.31 143 THR A N 1
ATOM 1154 C CA . THR A 1 143 ? 4.031 16.261 1.507 1.00 93.31 143 THR A CA 1
ATOM 1155 C C . THR A 1 143 ? 4.592 14.926 1.990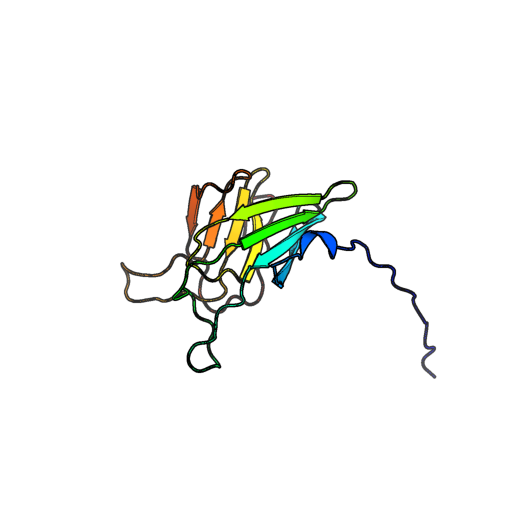 1.00 93.31 143 THR A C 1
ATOM 1157 O O . THR A 1 143 ? 4.005 14.334 2.895 1.00 93.31 143 THR A O 1
ATOM 1160 N N . LEU A 1 144 ? 5.704 14.488 1.394 1.00 90.44 144 LEU A N 1
ATOM 1161 C CA . LEU A 1 144 ? 6.410 13.232 1.675 1.00 90.44 144 LEU A CA 1
ATOM 1162 C C . LEU A 1 144 ? 7.725 13.487 2.411 1.00 90.44 144 LEU A C 1
ATOM 1164 O O . LEU A 1 144 ? 8.340 14.539 2.116 1.00 90.44 144 LEU A O 1
#

Mean predicted aligned error: 4.5 Å

pLDDT: mean 93.34, std 6.62, range [55.97, 98.56]

Solvent-accessible surface area (backbone atoms only — not comparable to full-atom values): 8606 Å² total; per-residue (Å²): 136,85,84,84,80,88,80,89,83,78,81,92,72,86,60,73,85,78,34,74,75,42,41,82,67,36,74,41,72,35,71,81,75,26,38,31,34,34,27,27,52,66,87,78,78,38,55,94,76,74,40,82,51,37,61,49,94,60,63,40,40,36,36,39,37,44,35,50,97,91,48,75,48,80,41,70,38,70,74,37,37,64,39,65,53,45,52,36,53,38,49,95,65,29,35,35,38,26,22,37,34,47,56,78,78,52,101,92,42,62,51,55,31,26,38,34,22,39,82,86,52,50,79,76,48,73,39,73,79,65,63,73,55,86,78,87,64,37,40,74,88,56,48,114

Organism: NCBI:txid456490

Foldseek 3Di:
DDDDDDDDDDDPDDCPVVCVLWDWQDWDQEQVRKIKTKIKNDQAAADVNPHDDQFGPFFIKIWIWIDDNPDIDIAIAGRHGGRWRDWYDAAPFKIKTFDQAKDDPDPVDIDQGIFIAGRNNDTDDGHHPDHRDPDDYAHNNGDD

Sequence (144 aa):
MTRKTKIKIEPYLDISEYRNGFQVVSASIGFDDNIYILLIDEIPERINGTSVQSNTKNAHTYKVLTAGEDFVSELLLYNQRFNYHFVQPFQNDKLLLAGARTRFFNQDKYELNGKLFDLDGVLLKEILLGDGIQNLQVSKNGTL

Nearest PDB structures (foldseek):
  4a09-assembly1_A  TM=4.599E-01  e=3.272E+00  Homo sapiens
  5txc-assembly1_A  TM=3.633E-01  e=1.367E+00  Asticcacaulis excentricus CB 48
  7y6v-assembly1_A  TM=4.797E-01  e=3.650E+00  Porcine epidemic diarrhea virus
  6wef-assembly6_K  TM=3.757E-01  e=7.417E+00  Campylobacter jejuni subsp. jejuni 81-176